Protein AF-A0A7K4BIM1-F1 (afdb_monomer_lite)

pLDDT: mean 84.79, std 11.17, range [56.12, 97.06]

Sequence (75 aa):
SLSFDNPAVYAVDHDEISRVLSFTHTYSGQALAGEIIQARGVVERHGDERWLIVGTTREARGEYVISRTLLERSG

Structure (mmCIF, N/CA/C/O backbone):
data_AF-A0A7K4BIM1-F1
#
_entry.id   AF-A0A7K4BIM1-F1
#
loop_
_atom_site.group_PDB
_atom_site.id
_atom_site.type_symbol
_atom_site.label_atom_id
_atom_site.label_alt_id
_atom_site.label_comp_id
_atom_site.label_asym_id
_atom_site.label_entity_id
_atom_site.label_seq_id
_atom_site.pdbx_PDB_ins_code
_atom_site.Cartn_x
_atom_site.Cartn_y
_atom_site.Cartn_z
_atom_site.occupancy
_atom_site.B_iso_or_equiv
_atom_site.auth_seq_id
_atom_site.auth_comp_id
_atom_site.auth_asym_id
_atom_site.auth_atom_id
_atom_site.pdbx_PDB_model_num
ATOM 1 N N . SER A 1 1 ? -4.830 -13.915 7.911 1.00 56.12 1 SER A N 1
ATOM 2 C CA . SER A 1 1 ? -4.649 -12.586 7.301 1.00 56.12 1 SER A CA 1
ATOM 3 C C . SER A 1 1 ? -3.160 -12.340 7.175 1.00 56.12 1 SER A C 1
ATOM 5 O O . SER A 1 1 ? -2.499 -12.457 8.196 1.00 56.12 1 SER A O 1
ATOM 7 N N . LEU A 1 2 ? -2.641 -12.037 5.977 1.00 63.03 2 LEU A N 1
ATOM 8 C CA . LEU A 1 2 ? -1.214 -11.722 5.753 1.00 63.03 2 LEU A CA 1
ATOM 9 C C . LEU A 1 2 ? -0.842 -10.294 6.213 1.00 63.03 2 LEU A C 1
ATOM 11 O O . LEU A 1 2 ? 0.294 -9.854 6.076 1.00 63.03 2 LEU A O 1
ATOM 15 N N . SER A 1 3 ? -1.804 -9.544 6.763 1.00 58.44 3 SER A N 1
ATOM 16 C CA . SER A 1 3 ? -1.631 -8.167 7.249 1.00 58.44 3 SER A CA 1
ATOM 17 C C . SER A 1 3 ? -0.738 -8.043 8.493 1.00 58.44 3 SER A C 1
ATOM 19 O O . SER A 1 3 ? -0.405 -6.928 8.887 1.00 58.44 3 SER A O 1
ATOM 21 N N . PHE A 1 4 ? -0.383 -9.167 9.125 1.00 58.09 4 PHE A N 1
ATOM 22 C CA . PHE A 1 4 ? 0.476 -9.232 10.314 1.00 58.09 4 PHE A CA 1
ATOM 23 C C . PHE A 1 4 ? 1.856 -9.840 10.032 1.00 58.09 4 PHE A C 1
ATOM 25 O O . PHE A 1 4 ? 2.708 -9.830 10.919 1.00 58.09 4 PHE A O 1
ATOM 32 N N . ASP A 1 5 ? 2.075 -10.356 8.820 1.00 60.16 5 ASP A N 1
ATOM 33 C CA . ASP A 1 5 ? 3.370 -10.889 8.405 1.00 60.16 5 ASP A CA 1
ATOM 34 C C . ASP A 1 5 ? 4.337 -9.742 8.063 1.00 60.16 5 ASP A C 1
ATOM 36 O O . ASP A 1 5 ? 3.936 -8.579 7.979 1.00 60.16 5 ASP A O 1
ATOM 40 N N . ASN A 1 6 ? 5.627 -10.051 7.901 1.00 62.16 6 ASN A N 1
ATOM 41 C CA . ASN A 1 6 ? 6.609 -9.113 7.354 1.00 62.16 6 ASN A CA 1
ATOM 42 C C . ASN A 1 6 ? 7.096 -9.637 5.985 1.00 62.16 6 ASN A C 1
ATOM 44 O O . ASN A 1 6 ? 7.741 -10.689 5.952 1.00 62.16 6 ASN A O 1
ATOM 48 N N . PRO A 1 7 ? 6.800 -8.935 4.873 1.00 76.38 7 PRO A N 1
ATOM 49 C CA . PRO A 1 7 ? 6.007 -7.704 4.805 1.00 76.38 7 PRO A CA 1
ATOM 50 C C . PRO A 1 7 ? 4.512 -7.949 5.054 1.00 76.38 7 PRO A C 1
ATOM 52 O O . PRO A 1 7 ? 3.983 -9.005 4.705 1.00 76.38 7 PRO A O 1
ATOM 55 N N . ALA A 1 8 ? 3.815 -6.949 5.599 1.00 86.06 8 ALA A N 1
ATOM 56 C CA . ALA A 1 8 ? 2.361 -6.986 5.697 1.00 86.06 8 ALA A CA 1
ATOM 57 C C . ALA A 1 8 ? 1.778 -6.796 4.299 1.00 86.06 8 ALA A C 1
ATOM 59 O O . ALA A 1 8 ? 2.145 -5.847 3.602 1.00 86.06 8 ALA A O 1
ATOM 60 N N . VAL A 1 9 ? 0.876 -7.686 3.889 1.00 89.69 9 VAL A N 1
ATOM 61 C CA . VAL A 1 9 ? 0.298 -7.662 2.540 1.00 89.69 9 VAL A CA 1
ATOM 62 C C . VAL A 1 9 ? -1.181 -7.309 2.598 1.00 89.69 9 VAL A C 1
ATOM 64 O O . VAL A 1 9 ? -1.982 -8.029 3.197 1.00 89.69 9 VAL A O 1
ATOM 67 N N . TYR A 1 10 ? -1.539 -6.231 1.905 1.00 89.62 10 TYR A N 1
ATOM 68 C CA . TYR A 1 10 ? -2.913 -5.792 1.693 1.00 89.62 10 TYR A CA 1
ATOM 69 C C . TYR A 1 10 ? -3.264 -5.974 0.216 1.00 89.62 10 TYR A C 1
ATOM 71 O O . TYR A 1 10 ? -2.777 -5.230 -0.634 1.00 89.62 10 TYR A O 1
ATOM 79 N N . ALA A 1 11 ? -4.088 -6.972 -0.107 1.00 92.06 11 ALA A N 1
ATOM 80 C CA . ALA A 1 11 ? -4.729 -7.026 -1.419 1.00 92.06 11 ALA A CA 1
ATOM 81 C C . ALA A 1 11 ? -5.771 -5.904 -1.492 1.00 92.06 11 ALA A C 1
ATOM 83 O O . ALA A 1 11 ? -6.525 -5.715 -0.534 1.00 92.06 11 ALA A O 1
ATOM 84 N N . VAL A 1 12 ? -5.789 -5.157 -2.593 1.00 92.94 12 VAL A N 1
ATOM 85 C CA . VAL A 1 12 ? -6.674 -3.999 -2.760 1.00 92.94 12 VAL A CA 1
ATOM 86 C C . VAL A 1 12 ? -7.453 -4.114 -4.061 1.00 92.94 12 VAL A C 1
ATOM 88 O O . VAL A 1 12 ? -6.958 -4.668 -5.039 1.00 92.94 12 VAL A O 1
ATOM 91 N N . ASP A 1 13 ? -8.671 -3.586 -4.052 1.00 94.06 13 ASP A N 1
ATOM 92 C CA . ASP A 1 13 ? -9.483 -3.401 -5.251 1.00 94.06 13 ASP A CA 1
ATOM 93 C C . ASP A 1 13 ? -9.206 -1.994 -5.796 1.00 94.06 13 ASP A C 1
ATOM 95 O O . ASP A 1 13 ? -9.718 -0.999 -5.281 1.00 94.06 13 ASP A O 1
ATOM 99 N N . HIS A 1 14 ? -8.269 -1.894 -6.739 1.00 94.38 14 HIS A N 1
ATOM 100 C CA . HIS A 1 14 ? -7.834 -0.633 -7.334 1.00 94.38 14 HIS A CA 1
ATOM 101 C C . HIS A 1 14 ? -7.430 -0.863 -8.791 1.00 94.38 14 HIS A C 1
ATOM 103 O O . HIS A 1 14 ? -6.677 -1.792 -9.080 1.00 94.38 14 HIS A O 1
ATOM 109 N N . ASP A 1 15 ? -7.858 0.026 -9.692 1.00 93.12 15 ASP A N 1
ATOM 110 C CA . ASP A 1 15 ? -7.662 -0.108 -11.147 1.00 93.12 15 ASP A CA 1
ATOM 111 C C . ASP A 1 15 ? -6.196 -0.327 -11.543 1.00 93.12 15 ASP A C 1
ATOM 113 O O . ASP A 1 15 ? -5.876 -0.996 -12.526 1.00 93.12 15 ASP A O 1
ATOM 117 N N . GLU A 1 16 ? -5.286 0.269 -10.772 1.00 94.31 16 GLU A N 1
ATOM 118 C CA . GLU A 1 16 ? -3.867 0.267 -11.097 1.00 94.31 16 GLU A CA 1
ATOM 119 C C . GLU A 1 16 ? -2.978 -0.598 -10.214 1.00 94.31 16 GLU A C 1
ATOM 121 O O . GLU A 1 16 ? -1.931 -1.035 -10.682 1.00 94.31 16 GLU A O 1
ATOM 126 N N . ILE A 1 17 ? -3.348 -0.815 -8.954 1.00 96.56 17 ILE A N 1
ATOM 127 C CA . ILE A 1 17 ? -2.460 -1.378 -7.934 1.00 96.56 17 ILE A CA 1
ATOM 128 C C . ILE A 1 17 ? -3.114 -2.646 -7.420 1.00 96.56 17 ILE A C 1
ATOM 130 O O . ILE A 1 17 ? -4.218 -2.600 -6.900 1.00 96.56 17 ILE A O 1
ATOM 134 N N . SER A 1 18 ? -2.428 -3.776 -7.531 1.00 95.50 18 SER A N 1
ATOM 135 C CA . SER A 1 18 ? -2.986 -5.072 -7.131 1.00 95.50 18 SER A CA 1
ATOM 136 C C . SER A 1 18 ? -2.842 -5.321 -5.626 1.00 95.50 18 SER A C 1
ATOM 138 O O . SER A 1 18 ? -3.601 -6.085 -5.028 1.00 95.50 18 SER A O 1
ATOM 140 N N . ARG A 1 19 ? -1.826 -4.712 -5.001 1.00 94.44 19 ARG A N 1
ATOM 141 C CA . ARG A 1 19 ? -1.530 -4.870 -3.572 1.00 94.44 19 ARG A CA 1
ATOM 142 C C . ARG A 1 19 ? -0.629 -3.776 -3.020 1.00 94.44 19 ARG A C 1
ATOM 144 O O . ARG A 1 19 ? 0.202 -3.219 -3.738 1.00 94.44 19 ARG A O 1
ATOM 151 N N . VAL A 1 20 ? -0.751 -3.551 -1.717 1.00 93.50 20 VAL A N 1
ATOM 152 C CA . VAL A 1 20 ? 0.163 -2.738 -0.912 1.00 93.50 20 VAL A CA 1
ATOM 153 C C . VAL A 1 20 ? 0.992 -3.668 -0.026 1.00 93.50 20 VAL A C 1
ATOM 155 O O . VAL A 1 20 ? 0.430 -4.491 0.699 1.00 93.50 20 VAL A O 1
ATOM 158 N N . LEU A 1 21 ? 2.318 -3.547 -0.078 1.00 92.12 21 LEU A N 1
ATOM 159 C CA . LEU A 1 21 ? 3.241 -4.254 0.808 1.00 92.12 21 LEU A CA 1
ATOM 160 C C . LEU A 1 21 ? 3.833 -3.266 1.801 1.00 92.12 21 LEU A C 1
ATOM 162 O O . LEU A 1 21 ? 4.325 -2.214 1.399 1.00 92.12 21 LEU A O 1
ATOM 166 N N . SER A 1 22 ? 3.836 -3.614 3.084 1.00 87.25 22 SER A N 1
ATOM 167 C CA . SER A 1 22 ? 4.531 -2.830 4.096 1.00 87.25 22 SER A CA 1
ATOM 168 C C . SER A 1 22 ? 5.659 -3.611 4.749 1.00 87.25 22 SER A C 1
ATOM 170 O O . SER A 1 22 ? 5.428 -4.625 5.400 1.00 87.25 22 SER A O 1
ATOM 172 N N . PHE A 1 23 ? 6.881 -3.106 4.601 1.00 83.62 23 PHE A N 1
ATOM 173 C CA . PHE A 1 23 ? 8.086 -3.681 5.203 1.00 83.62 23 PHE A CA 1
ATOM 174 C C . PHE A 1 23 ? 8.398 -3.104 6.591 1.00 83.62 23 PHE A C 1
ATOM 176 O O . PHE A 1 23 ? 9.377 -3.504 7.222 1.00 83.62 23 PHE A O 1
ATOM 183 N N . THR A 1 24 ? 7.575 -2.176 7.096 1.00 75.69 24 THR A N 1
ATOM 184 C CA . THR A 1 24 ? 7.713 -1.648 8.460 1.00 75.69 24 THR A CA 1
ATOM 185 C C . THR A 1 24 ? 6.641 -2.239 9.366 1.00 75.69 24 THR A C 1
ATOM 187 O O . THR A 1 24 ? 5.461 -2.282 9.023 1.00 75.69 24 THR A O 1
ATOM 190 N N . HIS A 1 25 ? 7.045 -2.632 10.574 1.00 71.06 25 HIS A N 1
ATOM 191 C CA . HIS A 1 25 ? 6.115 -3.124 11.592 1.00 71.06 25 HIS A CA 1
ATOM 192 C C . HIS A 1 25 ? 5.091 -2.066 12.027 1.00 71.06 25 HIS A C 1
ATOM 194 O O . HIS A 1 25 ? 4.009 -2.414 12.486 1.00 71.06 25 HIS A O 1
ATOM 200 N N . THR A 1 26 ? 5.411 -0.779 11.872 1.00 68.69 26 THR A N 1
ATOM 201 C CA . THR A 1 26 ? 4.540 0.336 12.269 1.00 68.69 26 THR A CA 1
ATOM 202 C C . THR A 1 26 ? 3.236 0.369 11.470 1.00 68.69 26 THR A C 1
ATOM 204 O O . THR A 1 26 ? 2.211 0.806 11.993 1.00 68.69 26 THR A O 1
ATOM 207 N N . TYR A 1 27 ? 3.257 -0.102 10.218 1.00 66.94 27 TYR A N 1
ATOM 208 C CA . TYR A 1 27 ? 2.078 -0.102 9.351 1.00 66.94 27 TYR A CA 1
ATOM 209 C C . TYR A 1 27 ? 1.426 -1.480 9.193 1.00 66.94 27 TYR A C 1
ATOM 211 O O . TYR A 1 27 ? 0.392 -1.583 8.530 1.00 66.94 27 TYR A O 1
A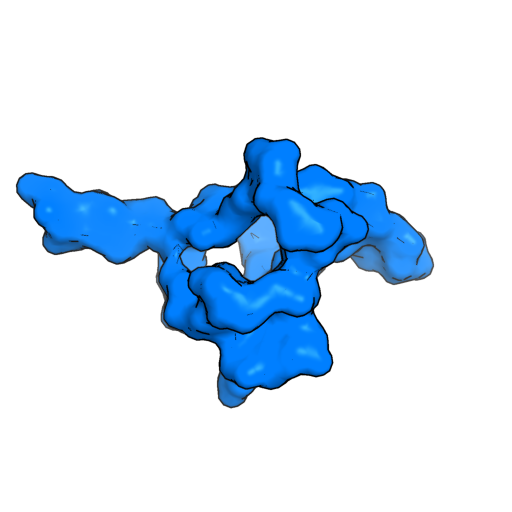TOM 219 N N . SER A 1 28 ? 1.983 -2.534 9.793 1.00 70.50 28 SER A N 1
ATOM 220 C CA . SER A 1 28 ? 1.341 -3.849 9.862 1.00 70.50 28 SER A CA 1
ATOM 221 C C . SER A 1 28 ? 0.057 -3.768 10.697 1.00 70.50 28 SER A C 1
ATOM 223 O O . SER A 1 28 ? 0.050 -3.211 11.792 1.00 70.50 28 SER A O 1
ATOM 225 N N . GLY A 1 29 ? -1.044 -4.315 10.181 1.00 70.62 29 GLY A N 1
ATOM 226 C CA . GLY A 1 29 ? -2.342 -4.330 10.861 1.00 70.62 29 GLY A CA 1
ATOM 227 C C . GLY A 1 29 ? -3.063 -2.979 10.980 1.00 70.62 29 GLY A C 1
ATOM 228 O O . GLY A 1 29 ? -4.049 -2.909 11.706 1.00 70.62 29 GLY A O 1
ATOM 229 N N . GLN A 1 30 ? -2.624 -1.921 10.283 1.00 73.75 30 GLN A N 1
ATOM 230 C CA . GLN A 1 30 ? -3.286 -0.598 10.306 1.00 73.75 30 GLN A CA 1
ATOM 231 C C . GLN A 1 30 ? -4.655 -0.572 9.615 1.00 73.75 30 GLN A C 1
ATOM 233 O O . GLN A 1 30 ? -5.404 0.392 9.765 1.00 73.75 30 GLN A O 1
ATOM 238 N N . ALA A 1 31 ? -4.964 -1.606 8.836 1.00 82.25 31 ALA A N 1
ATOM 239 C CA . ALA A 1 31 ? -6.239 -1.746 8.163 1.00 82.25 31 ALA A CA 1
ATOM 240 C C . ALA A 1 31 ? -6.725 -3.192 8.198 1.00 82.25 31 ALA A C 1
ATOM 242 O O . ALA A 1 31 ? -5.933 -4.140 8.135 1.00 82.25 31 ALA A O 1
ATOM 243 N N . LEU A 1 32 ? -8.042 -3.343 8.279 1.00 83.38 32 LEU A N 1
ATOM 244 C CA . LEU A 1 32 ? -8.725 -4.629 8.227 1.00 83.38 32 LEU A CA 1
ATOM 245 C C . LEU A 1 32 ? -9.342 -4.866 6.846 1.00 83.38 32 LEU A C 1
ATOM 247 O O . LEU A 1 32 ? -9.556 -3.945 6.058 1.00 83.38 32 LEU A O 1
ATOM 251 N N . ALA A 1 33 ? -9.634 -6.132 6.545 1.00 85.56 33 ALA A N 1
ATOM 252 C CA . ALA A 1 33 ? -10.327 -6.486 5.313 1.00 85.56 33 ALA A CA 1
ATOM 253 C C . ALA A 1 33 ? -11.688 -5.770 5.238 1.00 85.56 33 ALA A C 1
ATOM 255 O O . ALA A 1 33 ? -12.467 -5.813 6.190 1.00 85.56 33 ALA A O 1
ATOM 256 N N . GLY A 1 34 ? -11.961 -5.138 4.096 1.00 89.06 34 GLY A N 1
ATOM 257 C CA . GLY A 1 34 ? -13.178 -4.355 3.861 1.00 89.06 34 GLY A CA 1
ATOM 258 C C . GLY A 1 34 ? -13.061 -2.863 4.189 1.00 89.06 34 GLY A C 1
ATOM 259 O O . GLY A 1 34 ? -14.011 -2.127 3.941 1.00 89.06 34 GLY A O 1
ATOM 260 N N . GLU A 1 35 ? -11.926 -2.396 4.715 1.00 90.81 35 GLU A N 1
ATOM 261 C CA . GLU A 1 35 ? -11.689 -0.967 4.929 1.00 90.81 35 GLU A CA 1
ATOM 262 C C . GLU A 1 35 ? -11.138 -0.273 3.680 1.00 90.81 35 GLU A C 1
ATOM 264 O O . GLU A 1 35 ? -10.409 -0.860 2.879 1.00 90.81 35 GLU A O 1
ATOM 269 N N . ILE A 1 36 ? -11.442 1.019 3.553 1.00 93.00 36 ILE A N 1
ATOM 270 C CA . ILE A 1 36 ? -10.830 1.890 2.552 1.00 93.00 36 ILE A CA 1
ATOM 271 C C . ILE A 1 36 ? -9.540 2.449 3.139 1.00 93.00 36 ILE A C 1
ATOM 273 O O . ILE A 1 36 ? -9.551 3.102 4.188 1.00 93.00 36 ILE A O 1
ATOM 277 N N . ILE A 1 37 ? -8.430 2.235 2.438 1.00 92.69 37 ILE A N 1
ATOM 278 C CA . ILE A 1 37 ? -7.118 2.742 2.835 1.00 92.69 37 ILE A CA 1
ATOM 279 C C . ILE A 1 37 ? -6.616 3.817 1.877 1.00 92.69 37 ILE A C 1
ATOM 281 O O . ILE A 1 37 ? -6.848 3.765 0.674 1.00 92.69 37 ILE A O 1
ATOM 285 N N . GLN A 1 38 ? -5.871 4.773 2.421 1.00 93.56 38 GLN A N 1
ATOM 286 C CA . GLN A 1 38 ? -5.014 5.672 1.662 1.00 93.56 38 GLN A CA 1
ATOM 287 C C . GLN A 1 38 ? -3.565 5.273 1.931 1.00 93.56 38 GLN A C 1
ATOM 289 O O . GLN A 1 38 ? -3.142 5.203 3.088 1.00 93.56 38 GLN A O 1
ATOM 294 N N . ALA A 1 39 ? -2.801 5.021 0.872 1.00 93.31 39 ALA A N 1
ATOM 295 C CA . ALA A 1 39 ? -1.411 4.603 0.982 1.00 93.31 39 ALA A CA 1
ATOM 296 C C . ALA A 1 39 ? -0.506 5.418 0.055 1.00 93.31 39 ALA A C 1
ATOM 298 O O . ALA A 1 39 ? -0.920 5.849 -1.022 1.00 93.31 39 ALA A O 1
ATOM 299 N N . ARG A 1 40 ? 0.743 5.623 0.479 1.00 93.19 40 ARG A N 1
ATOM 300 C CA . ARG A 1 40 ? 1.794 6.263 -0.317 1.00 93.19 40 ARG A CA 1
ATOM 301 C C . ARG A 1 40 ? 3.104 5.517 -0.127 1.00 93.19 40 ARG A C 1
ATOM 303 O O . ARG A 1 40 ? 3.507 5.257 1.003 1.00 93.19 40 ARG A O 1
ATOM 310 N N . GLY A 1 41 ? 3.765 5.232 -1.238 1.00 92.75 41 GLY A N 1
ATOM 311 C CA . GLY A 1 41 ? 4.996 4.458 -1.287 1.00 92.75 41 GLY A CA 1
ATOM 312 C C . GLY A 1 41 ? 5.598 4.461 -2.688 1.00 92.75 41 GLY A C 1
ATOM 313 O O . GLY A 1 41 ? 5.268 5.320 -3.511 1.00 92.75 41 GLY A O 1
ATOM 314 N N . VAL A 1 42 ? 6.466 3.492 -2.953 1.00 93.69 42 VAL A N 1
ATOM 315 C CA . VAL A 1 42 ? 7.104 3.267 -4.255 1.00 93.69 42 VAL A CA 1
ATOM 316 C C . VAL A 1 42 ? 6.290 2.251 -5.046 1.00 93.69 42 VAL A C 1
ATOM 318 O O . VAL A 1 42 ? 5.937 1.203 -4.517 1.00 93.69 42 VAL A O 1
ATOM 321 N N . VAL A 1 43 ? 5.979 2.543 -6.309 1.00 95.38 43 VAL A N 1
ATOM 322 C CA . VAL A 1 43 ? 5.317 1.572 -7.190 1.00 95.38 43 VAL A CA 1
ATOM 323 C C . VAL A 1 43 ? 6.374 0.703 -7.859 1.00 95.38 43 VAL A C 1
ATOM 325 O O . VAL A 1 43 ? 7.234 1.216 -8.574 1.00 95.38 43 VAL A O 1
ATOM 328 N N . GLU A 1 44 ? 6.271 -0.606 -7.673 1.00 94.88 44 GLU A N 1
ATOM 329 C CA . GLU A 1 44 ? 7.082 -1.601 -8.369 1.00 94.88 44 GLU A CA 1
ATOM 330 C C . GLU A 1 44 ? 6.221 -2.445 -9.311 1.00 94.88 44 GLU A C 1
ATOM 332 O O . GLU A 1 44 ? 5.047 -2.718 -9.050 1.00 94.88 44 GLU A O 1
ATOM 337 N N . ARG A 1 45 ? 6.807 -2.848 -10.442 1.00 95.25 45 ARG A N 1
ATOM 338 C CA . ARG A 1 45 ? 6.149 -3.706 -11.430 1.00 95.25 45 ARG A CA 1
ATOM 339 C C . ARG A 1 45 ? 6.621 -5.143 -11.252 1.00 95.25 45 ARG A C 1
ATOM 341 O O . ARG A 1 45 ? 7.809 -5.424 -11.386 1.00 95.25 45 ARG A O 1
ATOM 348 N N . HIS A 1 46 ? 5.674 -6.050 -11.046 1.00 91.25 46 HIS A N 1
ATOM 349 C CA . HIS A 1 46 ? 5.917 -7.480 -10.901 1.00 91.25 46 HIS A CA 1
ATOM 350 C C . HIS A 1 46 ? 5.151 -8.230 -11.992 1.00 91.25 46 HIS A C 1
ATOM 352 O O . HIS A 1 46 ? 3.983 -8.576 -11.838 1.00 91.25 46 HIS A O 1
ATOM 358 N N . GLY A 1 47 ? 5.810 -8.442 -13.134 1.00 92.88 47 GLY A N 1
ATOM 359 C CA . GLY A 1 47 ? 5.153 -8.977 -14.328 1.00 92.88 47 GLY A CA 1
ATOM 360 C C . GLY A 1 47 ? 4.080 -8.014 -14.843 1.00 92.88 47 GLY A C 1
ATOM 361 O O . GLY A 1 47 ? 4.394 -6.883 -15.231 1.00 92.88 47 GLY A O 1
ATOM 362 N N . ASP A 1 48 ? 2.827 -8.462 -14.823 1.00 93.06 48 ASP A N 1
ATOM 363 C CA . ASP A 1 48 ? 1.655 -7.662 -15.205 1.00 93.06 48 ASP A CA 1
ATOM 364 C C . ASP A 1 48 ? 0.989 -6.959 -14.012 1.00 93.06 48 ASP A C 1
ATOM 366 O O . ASP A 1 48 ? 0.110 -6.120 -14.198 1.00 93.06 48 ASP A O 1
ATOM 370 N N . GLU A 1 49 ? 1.435 -7.248 -12.788 1.00 94.69 49 GLU A N 1
ATOM 371 C CA . GLU A 1 49 ? 0.940 -6.594 -11.581 1.00 94.69 49 GLU A CA 1
ATOM 372 C C . GLU A 1 49 ? 1.769 -5.353 -11.231 1.00 94.69 49 GLU A C 1
ATOM 374 O O . GLU A 1 49 ? 2.968 -5.251 -11.520 1.00 94.69 49 GLU A O 1
ATOM 379 N N . ARG A 1 50 ? 1.126 -4.409 -10.539 1.00 97.06 50 ARG A N 1
ATOM 380 C CA . ARG A 1 50 ? 1.792 -3.262 -9.915 1.00 97.06 50 ARG A CA 1
ATOM 381 C C . ARG A 1 50 ? 1.545 -3.286 -8.420 1.00 97.06 50 ARG A C 1
ATOM 383 O O . ARG A 1 50 ? 0.404 -3.411 -7.970 1.00 97.06 50 ARG A O 1
ATOM 390 N N . TRP A 1 51 ? 2.621 -3.199 -7.656 1.00 95.88 51 TRP A N 1
ATOM 391 C CA . TRP A 1 51 ? 2.608 -3.274 -6.204 1.00 95.88 51 TRP A CA 1
ATOM 392 C C . TRP A 1 51 ? 3.041 -1.930 -5.634 1.00 95.88 51 TRP A C 1
ATOM 394 O O . TRP A 1 51 ? 3.990 -1.323 -6.124 1.00 95.88 51 TRP A O 1
ATOM 404 N N . LEU A 1 52 ? 2.356 -1.460 -4.595 1.00 95.31 52 LEU A N 1
ATOM 405 C CA . LEU A 1 52 ? 2.765 -0.272 -3.855 1.00 95.31 52 LEU A CA 1
ATOM 406 C C . LEU A 1 52 ? 3.544 -0.701 -2.612 1.00 95.31 52 LEU A C 1
ATOM 408 O O . LEU A 1 52 ? 2.985 -1.322 -1.711 1.00 95.31 52 LEU A O 1
ATOM 412 N N . ILE A 1 53 ? 4.823 -0.363 -2.551 1.00 93.19 53 ILE A N 1
ATOM 413 C CA . ILE A 1 53 ? 5.716 -0.725 -1.457 1.00 93.19 53 ILE A CA 1
ATOM 414 C C . ILE A 1 53 ? 5.877 0.451 -0.497 1.00 93.19 53 ILE A C 1
ATOM 416 O O . ILE A 1 53 ? 6.257 1.550 -0.892 1.00 93.19 53 ILE A O 1
ATOM 420 N N . VAL A 1 54 ? 5.599 0.196 0.778 1.00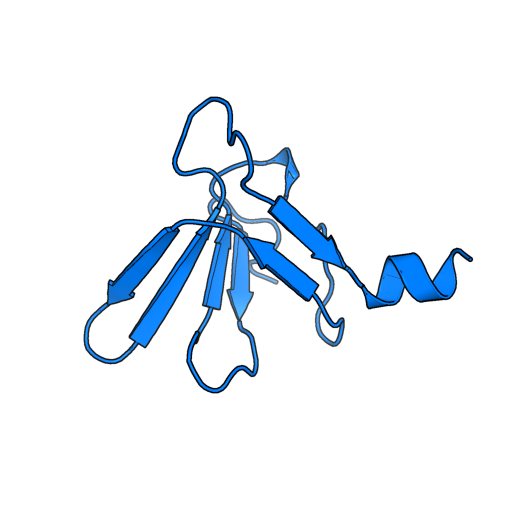 91.31 54 VAL A N 1
ATOM 421 C CA . VAL A 1 54 ? 5.699 1.138 1.894 1.00 91.31 54 VAL A CA 1
ATOM 422 C C . VAL A 1 54 ? 6.776 0.652 2.862 1.00 91.31 54 VAL A C 1
ATOM 424 O O . VAL A 1 54 ? 6.815 -0.521 3.236 1.00 91.31 54 VAL A O 1
ATOM 427 N N . GLY A 1 55 ? 7.624 1.561 3.325 1.00 87.44 55 GLY A N 1
ATOM 428 C CA . GLY A 1 55 ? 8.801 1.241 4.124 1.00 87.44 55 GLY A CA 1
ATOM 429 C C . GLY A 1 55 ? 10.044 0.937 3.299 1.00 87.44 55 GLY A C 1
ATOM 430 O O . GLY A 1 55 ? 10.875 0.151 3.742 1.00 87.44 55 GLY A O 1
ATOM 431 N N . THR A 1 56 ? 10.171 1.522 2.106 1.00 84.00 56 THR A N 1
ATOM 432 C CA . THR A 1 56 ? 11.354 1.319 1.246 1.00 84.00 56 THR A CA 1
ATOM 433 C C . THR A 1 56 ? 12.612 1.998 1.787 1.00 84.00 56 THR A C 1
ATOM 435 O O . THR A 1 56 ? 13.732 1.597 1.470 1.00 84.00 56 THR A O 1
ATOM 438 N N . THR A 1 57 ? 12.440 3.006 2.642 1.00 76.94 57 THR A N 1
ATOM 439 C CA . THR A 1 57 ? 13.524 3.708 3.334 1.00 76.94 57 THR A CA 1
ATOM 440 C C . THR A 1 57 ? 13.475 3.445 4.838 1.00 76.94 57 THR A C 1
ATOM 442 O O . THR A 1 57 ? 12.403 3.241 5.409 1.00 76.94 57 THR A O 1
ATOM 445 N N . ARG A 1 58 ? 14.636 3.484 5.511 1.00 71.62 58 ARG A N 1
ATOM 446 C CA . ARG A 1 58 ? 14.722 3.271 6.970 1.00 71.62 58 ARG A CA 1
ATOM 447 C C . ARG A 1 58 ? 13.885 4.296 7.739 1.00 71.62 58 ARG A C 1
ATOM 449 O O . ARG A 1 58 ? 13.306 3.956 8.765 1.00 71.62 58 ARG A O 1
ATOM 456 N N . GLU A 1 59 ? 13.818 5.532 7.253 1.00 73.69 59 GLU A N 1
ATOM 457 C CA . GLU A 1 59 ? 13.021 6.594 7.863 1.00 73.69 59 GLU A CA 1
ATOM 458 C C . GLU A 1 59 ? 11.573 6.668 7.342 1.00 73.69 59 GLU A C 1
ATOM 460 O O . GLU A 1 59 ? 10.804 7.464 7.880 1.00 73.69 59 GLU A O 1
ATOM 465 N N . ALA A 1 60 ? 11.208 5.900 6.301 1.00 69.06 60 ALA A N 1
ATOM 466 C CA . ALA A 1 60 ? 9.894 5.902 5.638 1.00 69.06 60 ALA A CA 1
ATOM 467 C C . ALA A 1 60 ? 9.330 7.318 5.379 1.00 69.06 60 ALA A C 1
ATOM 469 O O . ALA A 1 60 ? 8.129 7.569 5.510 1.00 69.06 60 ALA A O 1
ATOM 470 N N . ARG A 1 61 ? 10.195 8.298 5.072 1.00 74.38 61 ARG A N 1
ATOM 471 C CA . ARG A 1 61 ? 9.808 9.719 5.061 1.00 74.38 61 ARG A CA 1
ATOM 472 C C . ARG A 1 61 ? 8.822 10.006 3.934 1.00 74.38 61 ARG A C 1
ATOM 474 O O . ARG A 1 61 ? 9.196 10.097 2.770 1.00 74.38 61 ARG A O 1
ATOM 481 N N . GLY A 1 62 ? 7.566 10.227 4.314 1.00 83.56 62 GLY A N 1
ATOM 482 C CA . GLY A 1 62 ? 6.473 10.511 3.384 1.00 83.56 62 GLY A CA 1
ATOM 483 C C . GLY A 1 62 ? 5.764 9.264 2.852 1.00 83.56 62 GLY A C 1
ATOM 484 O O . GLY A 1 62 ? 4.857 9.411 2.035 1.00 83.56 62 GLY A O 1
ATOM 485 N N . GLU A 1 63 ? 6.137 8.075 3.325 1.00 90.31 63 GLU A N 1
ATOM 486 C CA . GLU A 1 63 ? 5.446 6.815 3.058 1.00 90.31 63 GLU A CA 1
ATOM 487 C C . GLU A 1 63 ? 4.445 6.533 4.193 1.00 90.31 63 GLU A C 1
ATOM 489 O O . GLU A 1 63 ? 4.712 6.857 5.351 1.00 90.31 63 GLU A O 1
ATOM 494 N N . TYR A 1 64 ? 3.270 5.983 3.882 1.00 90.12 64 TYR A N 1
ATOM 495 C CA . TYR A 1 64 ? 2.247 5.692 4.896 1.00 90.12 64 TYR A CA 1
ATOM 496 C C . TYR A 1 64 ? 1.181 4.708 4.405 1.00 90.12 64 TYR A C 1
ATOM 498 O O . TYR A 1 64 ? 0.951 4.570 3.203 1.00 90.12 64 TYR A O 1
ATOM 506 N N . VAL A 1 65 ? 0.478 4.095 5.363 1.00 90.50 65 VAL A N 1
ATOM 507 C CA . VAL A 1 65 ? -0.809 3.405 5.181 1.00 90.50 65 VAL A CA 1
ATOM 508 C C . VAL A 1 65 ? -1.766 3.915 6.258 1.00 90.50 65 VAL A C 1
ATOM 510 O O . VAL A 1 65 ? -1.421 3.891 7.437 1.00 90.50 65 VAL A O 1
ATOM 513 N N . ILE A 1 66 ? -2.939 4.408 5.858 1.00 90.25 66 ILE A N 1
ATOM 514 C CA . ILE A 1 66 ? -3.947 4.985 6.758 1.00 90.25 66 ILE A CA 1
ATOM 515 C C . ILE A 1 66 ? -5.325 4.431 6.392 1.00 90.25 66 ILE A C 1
ATOM 517 O O . ILE A 1 66 ? -5.738 4.535 5.238 1.00 90.25 66 ILE A O 1
ATOM 521 N N . SER A 1 67 ? -6.065 3.906 7.371 1.00 90.81 67 SER A N 1
ATOM 522 C CA . SER A 1 67 ? -7.472 3.526 7.191 1.00 90.81 67 SER A CA 1
ATOM 523 C C . SER A 1 67 ? -8.366 4.771 7.212 1.0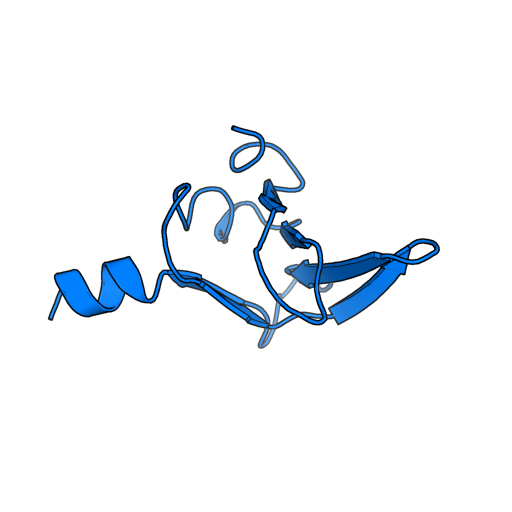0 90.81 67 SER A C 1
ATOM 525 O O . SER A 1 67 ? -8.534 5.425 8.243 1.00 90.81 67 SER A O 1
ATOM 527 N N . ARG A 1 68 ? -8.938 5.119 6.054 1.00 91.94 68 ARG A N 1
ATOM 528 C CA 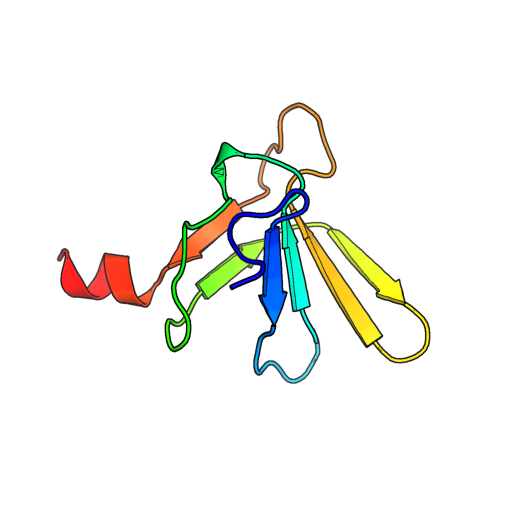. ARG A 1 68 ? -9.912 6.216 5.913 1.00 91.94 68 ARG A CA 1
ATOM 529 C C . ARG A 1 68 ? -11.205 5.881 6.645 1.00 91.94 68 ARG A C 1
ATOM 531 O O . ARG A 1 68 ? -11.757 6.743 7.319 1.00 91.94 68 ARG A O 1
ATOM 538 N N . THR A 1 69 ? -11.610 4.614 6.591 1.00 89.75 69 THR A N 1
ATOM 539 C CA . THR A 1 69 ? -12.780 4.103 7.308 1.00 89.75 69 THR A CA 1
ATOM 540 C C . THR A 1 69 ? -12.660 4.314 8.818 1.00 89.75 69 THR A C 1
ATOM 542 O O . THR A 1 69 ? -13.617 4.761 9.445 1.00 89.75 69 THR A O 1
ATOM 545 N N . LEU A 1 70 ? -11.497 4.039 9.423 1.00 86.56 70 LEU A N 1
ATOM 546 C CA . LEU A 1 70 ? -11.302 4.274 10.860 1.00 86.56 70 LEU A CA 1
ATOM 547 C C . LEU A 1 70 ? -11.318 5.763 11.218 1.00 86.56 70 LEU A C 1
ATOM 549 O O . LEU A 1 70 ? -11.932 6.135 12.219 1.00 86.56 70 LEU A O 1
ATOM 553 N N . LEU A 1 71 ? -10.6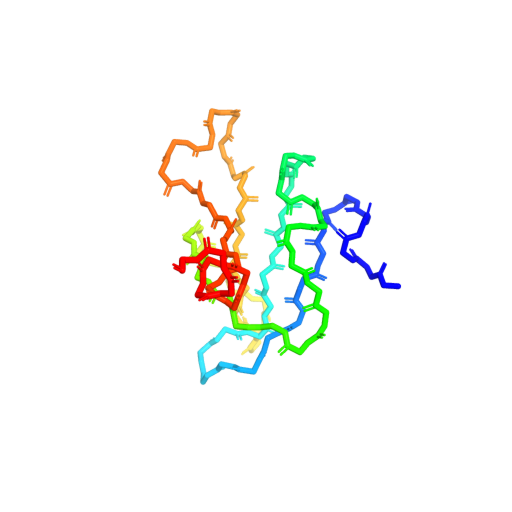83 6.613 10.405 1.00 87.12 71 LEU A N 1
ATOM 554 C CA . LEU A 1 71 ? -10.692 8.062 10.625 1.00 87.12 71 LEU A CA 1
ATOM 555 C C . LEU A 1 71 ? -12.109 8.643 10.572 1.00 87.12 71 LEU A C 1
ATOM 557 O O . LEU A 1 71 ? -12.470 9.431 11.438 1.00 87.12 71 LEU A O 1
ATOM 561 N N . GLU A 1 72 ? -12.920 8.224 9.603 1.00 89.06 72 GLU A N 1
ATOM 562 C CA . GLU A 1 72 ? -14.307 8.685 9.452 1.00 89.06 72 GLU A CA 1
ATOM 563 C C . GLU A 1 72 ? -15.216 8.222 10.595 1.00 89.06 72 GLU A C 1
ATOM 565 O O . GLU A 1 72 ? -16.141 8.934 10.963 1.00 89.06 72 GLU A O 1
ATOM 570 N N . ARG A 1 73 ? -14.949 7.054 11.192 1.00 85.56 73 ARG A N 1
ATOM 571 C CA . ARG A 1 73 ? -15.706 6.541 12.350 1.00 85.56 73 ARG A CA 1
ATOM 572 C C . ARG A 1 73 ? -15.290 7.163 13.685 1.00 85.56 73 ARG A C 1
ATOM 574 O O . ARG A 1 73 ? -15.979 6.945 14.678 1.00 85.56 73 ARG A O 1
ATOM 581 N N . SER A 1 74 ? -14.151 7.853 13.719 1.00 77.88 74 SER A N 1
ATOM 582 C CA . SER A 1 74 ? -13.575 8.438 14.938 1.00 77.88 74 SER A CA 1
ATOM 583 C C . SER A 1 74 ? -13.803 9.949 15.057 1.00 77.88 74 SER A C 1
ATOM 585 O O . SER A 1 74 ? -13.437 10.523 16.083 1.00 77.88 74 SER A O 1
ATOM 587 N N . GLY A 1 75 ? -14.35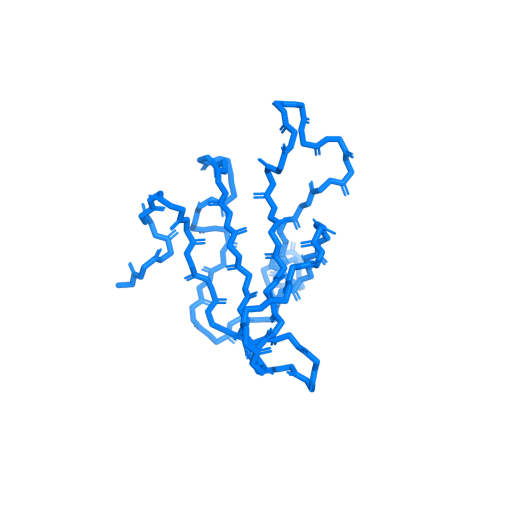3 10.586 14.018 1.00 64.31 75 GLY A N 1
ATOM 588 C CA . GLY A 1 75 ? -14.795 11.985 14.024 1.00 64.31 75 GLY A CA 1
ATOM 589 C C . GLY A 1 75 ? -16.286 12.098 14.297 1.00 64.31 75 GLY A C 1
ATOM 590 O O . GLY A 1 75 ? -16.666 13.099 14.942 1.00 64.31 75 GLY A O 1
#

Secondary structure (DSSP, 8-state):
-GGGSSSEEEE---SS-SEEEE-SGGGTTSS-TT--EEEE-EEEEETTEEEEEE--STT-TT-EEEEHHHHHHH-

Radius of gyration: 11.93 Å; chains: 1; bounding box: 30×25×30 Å

Foldseek 3Di:
DQLQPQQRWDQDDDPAARIETERDNVQRPQDDPPFDKDWAADWDDDPPHIYGYQPPDVVSVPTDIHGPVVVVVVD